Protein AF-A0A7L4HI25-F1 (afdb_monomer_lite)

Foldseek 3Di:
DDDDPPFDFPPADDDDDPDDDDCCCVPDPDDDDQDPDDLVPDPPSGQHPLNSCVVVVVDPDSDDDDDDDDDDPDD

Organism: Podargus strigoides (NCBI:txid8905)

InterPro domains:
  IPR001461 Aspartic peptidase A1 [PTHR47966] (3-70)
  IPR021109 Aspartic peptidase domain superfamily [G3DSA:2.40.70.10] (1-73)
  IPR021109 Aspartic peptidase domain superfamily [SSF50630] (4-70)
  IPR033121 Peptidase family A1 domain [PF00026] (3-70)
  IPR033121 Peptidase family A1 domain [PS51767] (1-75)

Sequence (75 aa):
TKQISNISIKGQDFGESVFEPGITFALAHFDGVLGLGYPSLAVGNALPVFDSIMNQQLVEEPIFSFYLKRSVFKV

Radius of gyration: 15.65 Å; chains: 1; bounding box: 34×26×42 Å

pLDDT: mean 92.49, std 9.08, range [52.12, 98.25]

Structure (mmCIF, N/CA/C/O backbone):
data_AF-A0A7L4HI25-F1
#
_entry.id   AF-A0A7L4HI25-F1
#
loop_
_atom_site.group_PDB
_atom_site.id
_atom_site.type_symbol
_atom_site.label_atom_id
_atom_site.label_alt_id
_atom_site.label_comp_id
_atom_site.label_asym_id
_atom_site.label_entity_id
_atom_site.label_seq_id
_atom_site.pdbx_PDB_ins_code
_atom_site.Cartn_x
_atom_site.Cartn_y
_atom_site.Cartn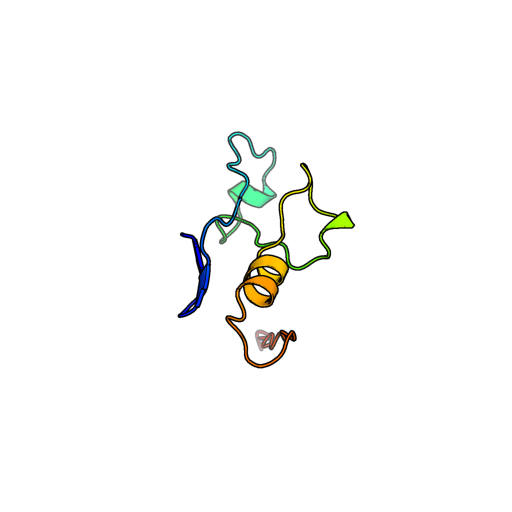_z
_atom_site.occupancy
_atom_site.B_iso_or_equiv
_atom_site.auth_seq_id
_atom_site.auth_comp_id
_atom_site.auth_asym_id
_atom_site.auth_atom_id
_atom_site.pdbx_PDB_model_num
ATOM 1 N N . THR A 1 1 ? -0.329 13.344 2.960 1.00 86.62 1 THR A N 1
ATOM 2 C CA . THR A 1 1 ? -1.492 12.455 3.164 1.00 86.62 1 THR A CA 1
ATOM 3 C C . THR A 1 1 ? -1.748 11.695 1.889 1.00 86.62 1 THR A C 1
ATOM 5 O O . THR A 1 1 ? -1.609 12.291 0.825 1.00 86.62 1 THR A O 1
ATOM 8 N N . LYS A 1 2 ? -2.080 10.408 1.980 1.00 95.00 2 LYS A N 1
ATOM 9 C CA . LYS A 1 2 ? -2.575 9.610 0.850 1.00 95.00 2 LYS A CA 1
ATOM 10 C C . LYS A 1 2 ? -4.032 9.253 1.114 1.00 95.00 2 LYS A C 1
ATOM 12 O O . LYS A 1 2 ? -4.419 9.125 2.272 1.00 95.00 2 LYS A O 1
ATOM 17 N N . GLN A 1 3 ? -4.835 9.162 0.064 1.00 97.00 3 GLN A N 1
ATOM 18 C CA . GLN A 1 3 ? -6.277 8.994 0.189 1.00 97.00 3 GLN A CA 1
ATOM 19 C C . GLN A 1 3 ? -6.748 7.802 -0.638 1.00 97.00 3 GLN A C 1
ATOM 21 O O . GLN A 1 3 ? -6.341 7.650 -1.788 1.00 97.00 3 GLN A O 1
ATOM 26 N N . ILE A 1 4 ? -7.611 6.978 -0.046 1.00 96.75 4 ILE A N 1
ATOM 27 C CA . ILE A 1 4 ? -8.292 5.864 -0.710 1.00 96.75 4 ILE A CA 1
ATOM 28 C C . ILE A 1 4 ? -9.781 6.066 -0.492 1.00 96.75 4 ILE A C 1
ATOM 30 O O . ILE A 1 4 ? -10.268 5.937 0.630 1.00 96.75 4 ILE A O 1
ATOM 34 N N . SER A 1 5 ? -10.504 6.406 -1.560 1.00 95.19 5 SER A N 1
ATOM 35 C CA . SER A 1 5 ? -11.914 6.799 -1.466 1.00 95.19 5 SER A CA 1
ATOM 36 C C . SER A 1 5 ? -12.102 7.924 -0.427 1.00 95.19 5 SER A C 1
ATOM 38 O O . SER A 1 5 ? -11.542 9.009 -0.581 1.00 95.19 5 SER A O 1
ATOM 40 N N . ASN A 1 6 ? -12.838 7.682 0.656 1.00 95.88 6 ASN A N 1
ATOM 41 C CA . ASN A 1 6 ? -13.072 8.614 1.758 1.00 95.88 6 ASN A CA 1
ATOM 42 C C . ASN A 1 6 ? -12.071 8.481 2.926 1.00 95.88 6 ASN A C 1
ATOM 44 O O . ASN A 1 6 ? -12.166 9.242 3.887 1.00 95.88 6 ASN A O 1
ATOM 48 N N . ILE A 1 7 ? -11.114 7.551 2.866 1.00 97.50 7 ILE A N 1
ATOM 49 C CA . ILE A 1 7 ? -10.140 7.306 3.938 1.00 97.50 7 ILE A CA 1
ATOM 50 C C . ILE A 1 7 ? -8.866 8.112 3.673 1.00 97.50 7 ILE A C 1
ATOM 52 O O . ILE A 1 7 ? -8.205 7.929 2.651 1.00 97.50 7 ILE A O 1
ATOM 56 N N . SER A 1 8 ? -8.504 8.995 4.607 1.00 98.06 8 SER A N 1
ATOM 57 C CA . SER A 1 8 ? -7.283 9.812 4.549 1.00 98.06 8 SER A CA 1
ATOM 58 C C . SER A 1 8 ? -6.220 9.280 5.507 1.00 98.06 8 SER A C 1
ATOM 60 O O . SER A 1 8 ? -6.385 9.354 6.721 1.00 98.06 8 SER A O 1
ATOM 62 N N . ILE A 1 9 ? -5.105 8.804 4.959 1.00 98.06 9 ILE A N 1
ATOM 63 C CA . ILE A 1 9 ? -4.017 8.152 5.691 1.00 98.06 9 ILE A CA 1
ATOM 64 C C . ILE A 1 9 ? -2.859 9.140 5.838 1.00 98.06 9 ILE A C 1
ATOM 66 O O . ILE A 1 9 ? -2.298 9.649 4.851 1.00 98.06 9 ILE A O 1
ATOM 70 N N . LYS A 1 10 ? -2.498 9.454 7.082 1.00 98.00 10 LYS A N 1
ATOM 71 C CA . LYS A 1 10 ? -1.404 10.386 7.387 1.00 98.00 10 LYS A CA 1
ATOM 72 C C . LYS A 1 10 ? -0.065 9.651 7.378 1.00 98.00 10 LYS A C 1
ATOM 74 O O . LYS A 1 10 ? -0.000 8.508 7.808 1.00 98.00 10 LYS A O 1
ATOM 79 N N . GLY A 1 11 ? 0.981 10.317 6.882 1.00 96.38 11 GLY A N 1
ATOM 80 C CA . GLY A 1 11 ? 2.355 9.794 6.910 1.00 96.38 11 GLY A CA 1
ATOM 81 C C . GLY A 1 11 ? 2.590 8.499 6.125 1.00 96.38 11 GLY A C 1
ATOM 82 O O . GLY A 1 11 ? 3.536 7.794 6.433 1.00 96.38 11 GLY A O 1
ATOM 83 N N . GLN A 1 12 ? 1.732 8.161 5.155 1.00 97.06 12 GLN A N 1
ATOM 84 C CA . GLN A 1 12 ? 1.914 6.954 4.350 1.00 97.06 12 GLN A CA 1
ATOM 85 C C . GLN A 1 12 ? 3.097 7.106 3.387 1.00 97.06 12 GLN A C 1
ATOM 87 O O . GLN A 1 12 ? 3.035 7.926 2.463 1.00 97.06 12 GLN A O 1
ATOM 92 N N . ASP A 1 13 ? 4.110 6.263 3.572 1.00 94.06 13 ASP A N 1
ATOM 93 C CA . ASP A 1 13 ? 5.227 6.107 2.644 1.00 94.06 13 ASP A CA 1
ATOM 94 C C . ASP A 1 13 ? 4.776 5.428 1.346 1.00 94.06 13 ASP A C 1
ATOM 96 O O . ASP A 1 13 ? 3.842 4.620 1.326 1.00 94.06 13 ASP A O 1
ATOM 100 N N . PHE A 1 14 ? 5.435 5.757 0.241 1.00 95.31 14 PHE A N 1
ATOM 101 C CA . PHE A 1 14 ? 5.221 5.119 -1.054 1.00 95.31 14 PHE A CA 1
ATOM 102 C C . PHE A 1 14 ? 6.498 5.221 -1.892 1.00 95.31 14 PHE A C 1
ATOM 104 O O . PHE A 1 14 ? 7.314 6.114 -1.680 1.00 95.31 14 PHE A O 1
ATOM 111 N N . GLY A 1 15 ? 6.672 4.291 -2.828 1.00 94.31 15 GLY A N 1
ATOM 112 C CA . GLY A 1 15 ? 7.778 4.334 -3.779 1.00 94.31 15 GLY A CA 1
ATOM 113 C C . GLY A 1 15 ? 7.440 5.207 -4.983 1.00 94.31 15 GLY A C 1
ATOM 114 O O . GLY A 1 15 ? 6.343 5.110 -5.533 1.00 94.31 15 GLY A O 1
ATOM 115 N N . GLU A 1 16 ? 8.397 6.024 -5.410 1.00 94.94 16 GLU A N 1
ATOM 116 C CA . GLU A 1 16 ? 8.348 6.745 -6.681 1.00 94.94 16 GLU A CA 1
ATOM 117 C C . GLU A 1 16 ? 9.217 5.998 -7.688 1.00 94.94 16 GLU A C 1
ATOM 119 O O . GLU A 1 16 ? 10.445 5.990 -7.577 1.00 94.94 16 GLU A O 1
ATOM 124 N N . SER A 1 17 ? 8.584 5.330 -8.652 1.00 92.56 17 SER A N 1
ATOM 125 C CA . SER A 1 17 ? 9.346 4.664 -9.697 1.00 92.56 17 SER A CA 1
ATOM 126 C C . SER A 1 17 ? 9.835 5.671 -10.729 1.00 92.56 17 SER A C 1
ATOM 128 O O . SER A 1 17 ? 9.046 6.350 -11.384 1.0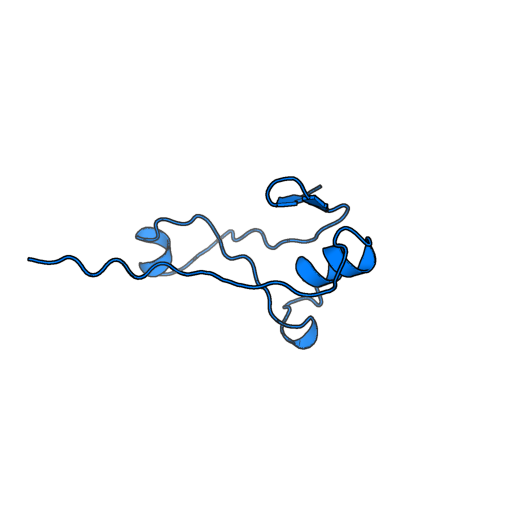0 92.56 17 SER A O 1
ATOM 130 N N . VAL A 1 18 ? 11.155 5.769 -10.863 1.00 94.06 18 VAL A N 1
ATOM 131 C CA . VAL A 1 18 ? 11.832 6.623 -11.854 1.00 94.06 18 VAL A CA 1
ATOM 132 C C . VAL A 1 18 ? 12.192 5.861 -13.128 1.00 94.06 18 VAL A C 1
ATOM 134 O O . VAL A 1 18 ? 12.570 6.464 -14.131 1.00 94.06 18 VAL A O 1
ATOM 137 N N . PHE A 1 19 ? 12.108 4.531 -13.084 1.00 90.69 19 PHE A N 1
ATOM 138 C CA . PHE A 1 19 ? 12.446 3.652 -14.189 1.00 90.69 19 PHE A CA 1
ATOM 139 C C . PHE A 1 19 ? 11.671 2.339 -14.071 1.00 90.69 19 PHE A C 1
ATOM 141 O O . PHE A 1 19 ? 11.918 1.557 -13.158 1.00 90.69 19 PHE A O 1
ATOM 148 N N . GLU A 1 20 ? 10.787 2.084 -15.036 1.00 89.69 20 GLU A N 1
ATOM 149 C CA . GLU A 1 20 ? 10.057 0.821 -15.169 1.00 89.69 20 GLU A CA 1
ATOM 150 C C . GLU A 1 20 ? 10.391 0.168 -16.516 1.00 89.69 20 GLU A C 1
ATOM 152 O O . GLU A 1 20 ? 9.931 0.633 -17.564 1.00 89.69 20 GLU A O 1
ATOM 157 N N . PRO A 1 21 ? 11.219 -0.888 -16.538 1.00 85.69 21 PRO A N 1
ATOM 158 C CA . PRO A 1 21 ? 11.544 -1.582 -17.770 1.00 85.69 21 PRO A CA 1
ATOM 159 C C . PRO A 1 21 ? 10.388 -2.478 -18.235 1.00 85.69 21 PRO A C 1
ATOM 161 O O . PRO A 1 21 ? 9.777 -3.211 -17.460 1.00 85.69 21 PRO A O 1
ATOM 164 N N . GLY A 1 22 ? 10.171 -2.513 -19.550 1.00 84.88 22 GLY A N 1
ATOM 165 C CA . GLY A 1 22 ? 9.322 -3.507 -20.204 1.00 84.88 22 GLY A CA 1
ATOM 166 C C . GLY A 1 22 ? 7.958 -2.994 -20.666 1.00 84.88 22 GLY A C 1
ATOM 167 O O . GLY A 1 22 ? 7.496 -1.914 -20.314 1.00 84.88 22 GLY A O 1
ATOM 168 N N . ILE A 1 23 ? 7.306 -3.801 -21.507 1.00 86.44 23 ILE A N 1
ATOM 169 C CA . ILE A 1 23 ? 6.051 -3.414 -22.167 1.00 86.44 23 ILE A CA 1
ATOM 170 C C . ILE A 1 23 ? 4.834 -3.470 -21.239 1.00 86.44 23 ILE A C 1
ATOM 172 O O . ILE A 1 23 ? 3.815 -2.866 -21.549 1.00 86.44 23 ILE A O 1
ATOM 176 N N . THR A 1 24 ? 4.925 -4.184 -20.112 1.00 84.62 24 THR A N 1
ATOM 177 C CA . THR A 1 24 ? 3.794 -4.399 -19.199 1.00 84.62 24 THR A CA 1
ATOM 178 C C . THR A 1 24 ? 3.241 -3.082 -18.671 1.00 84.62 24 THR A C 1
ATOM 180 O O . THR A 1 24 ? 2.038 -2.868 -18.756 1.00 84.62 24 THR A O 1
ATOM 183 N N . PHE A 1 25 ? 4.107 -2.188 -18.184 1.00 83.81 25 PHE A N 1
ATOM 184 C CA . PHE A 1 25 ? 3.696 -0.862 -17.714 1.00 83.81 25 PHE A CA 1
ATOM 185 C C . PHE A 1 25 ? 3.439 0.111 -18.869 1.00 83.81 25 PHE A C 1
ATOM 187 O O . PHE A 1 25 ? 2.557 0.952 -18.761 1.00 83.81 25 PHE A O 1
ATOM 194 N N . ALA A 1 26 ? 4.126 -0.044 -20.007 1.00 84.38 26 ALA A N 1
ATOM 195 C CA . ALA A 1 26 ? 3.870 0.783 -21.190 1.00 84.38 26 ALA A CA 1
ATOM 196 C C . ALA A 1 26 ? 2.469 0.561 -21.794 1.00 84.38 26 ALA A C 1
ATOM 198 O O . ALA A 1 26 ? 1.916 1.464 -22.416 1.00 84.38 26 ALA A O 1
ATOM 199 N N . LEU A 1 27 ? 1.907 -0.640 -21.630 1.00 90.00 27 LEU A N 1
ATOM 200 C CA . LEU A 1 27 ? 0.570 -1.015 -22.101 1.00 90.00 27 LEU A CA 1
ATOM 201 C C . LEU A 1 27 ? -0.458 -1.111 -20.963 1.00 90.00 27 LEU A C 1
ATOM 203 O O . LEU A 1 27 ? -1.607 -1.485 -21.203 1.00 90.00 27 LEU A O 1
ATOM 207 N N . ALA A 1 28 ? -0.057 -0.824 -19.724 1.00 89.56 28 ALA A N 1
ATOM 208 C CA . ALA A 1 28 ? -0.954 -0.872 -18.585 1.00 89.56 28 ALA A CA 1
ATOM 209 C C . ALA A 1 28 ? -1.988 0.256 -18.671 1.00 89.56 28 ALA A C 1
ATOM 211 O O . ALA A 1 28 ? -1.680 1.393 -19.007 1.00 89.56 28 ALA A O 1
ATOM 212 N N . HIS A 1 29 ? -3.224 -0.055 -18.287 1.00 93.12 29 HIS A N 1
ATOM 213 C CA . HIS A 1 29 ? -4.267 0.948 -18.061 1.00 93.12 29 HIS A CA 1
ATOM 214 C C . HIS A 1 29 ? -4.269 1.472 -16.610 1.00 93.12 29 HIS A C 1
ATOM 216 O O . HIS A 1 29 ? -5.261 2.048 -16.169 1.00 93.12 29 HIS A O 1
ATOM 222 N N . PHE A 1 30 ? -3.199 1.218 -15.848 1.00 92.00 30 PHE A N 1
ATOM 223 C CA . PHE A 1 30 ? -3.028 1.640 -14.458 1.00 92.00 30 PHE A CA 1
ATOM 224 C C . PHE A 1 30 ? -1.674 2.338 -14.280 1.00 92.00 30 PHE A C 1
ATOM 226 O O . PHE A 1 30 ? -0.701 1.959 -14.926 1.00 92.00 30 PHE A O 1
ATOM 233 N N . ASP A 1 31 ? -1.608 3.307 -13.364 1.00 91.94 31 ASP A N 1
ATOM 234 C CA . ASP A 1 31 ? -0.406 4.131 -13.143 1.00 91.94 31 ASP A CA 1
ATOM 235 C C . ASP A 1 31 ? 0.526 3.586 -12.048 1.00 91.94 31 ASP A C 1
ATOM 237 O O . ASP A 1 31 ? 1.665 4.021 -11.904 1.00 91.94 31 ASP A O 1
ATOM 241 N N . GLY A 1 32 ? 0.049 2.641 -11.238 1.00 92.88 32 GLY A N 1
ATOM 242 C CA . GLY A 1 32 ? 0.835 2.062 -10.157 1.00 92.88 32 GLY A CA 1
ATOM 243 C C . GLY A 1 32 ? 0.154 0.885 -9.474 1.00 92.88 32 GLY A C 1
ATOM 244 O O . GLY A 1 32 ? -0.950 0.474 -9.831 1.00 92.88 32 GLY A O 1
ATOM 245 N N . VAL A 1 33 ? 0.833 0.346 -8.465 1.00 94.88 33 VAL A N 1
ATOM 246 C CA . VAL A 1 33 ? 0.385 -0.821 -7.702 1.00 94.88 33 VAL A CA 1
ATOM 247 C C . VAL A 1 33 ? 0.232 -0.441 -6.236 1.00 94.88 33 VAL A C 1
ATOM 249 O O . VAL A 1 33 ? 1.120 0.169 -5.645 1.00 94.88 33 VAL A O 1
AT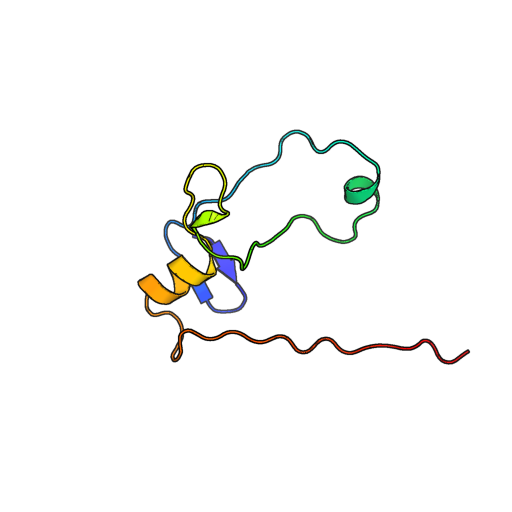OM 252 N N . LEU A 1 34 ? -0.886 -0.843 -5.634 1.00 97.00 34 LEU A N 1
ATOM 253 C CA . LEU A 1 34 ? -1.106 -0.744 -4.196 1.00 97.00 34 LEU A CA 1
ATOM 254 C C . LEU A 1 34 ? -0.974 -2.138 -3.579 1.00 97.00 34 LEU A C 1
ATOM 256 O O . LEU A 1 34 ? -1.820 -3.005 -3.788 1.00 97.00 34 LEU A O 1
ATOM 260 N N . GLY A 1 35 ? 0.111 -2.359 -2.838 1.00 97.00 35 GLY A N 1
ATOM 261 C CA . GLY A 1 35 ? 0.344 -3.615 -2.131 1.00 97.00 35 GLY A CA 1
ATOM 262 C C . GLY A 1 35 ? -0.582 -3.770 -0.923 1.00 97.00 35 GLY A C 1
ATOM 263 O O . GLY A 1 35 ? -0.677 -2.867 -0.095 1.00 97.00 35 GLY A O 1
ATOM 264 N N . LEU A 1 36 ? -1.231 -4.931 -0.813 1.00 97.44 36 LEU A N 1
ATOM 265 C CA . LEU A 1 36 ? -2.093 -5.321 0.319 1.00 97.44 36 LEU A CA 1
ATOM 266 C C . LEU A 1 36 ? -1.572 -6.570 1.051 1.00 97.44 36 LEU A C 1
ATOM 268 O O . LEU A 1 36 ? -2.321 -7.258 1.740 1.00 97.44 36 LEU A O 1
ATOM 272 N N . GLY A 1 37 ? -0.297 -6.902 0.836 1.00 97.06 37 GLY A N 1
ATOM 273 C CA . GLY A 1 37 ? 0.394 -7.970 1.553 1.00 97.06 37 GLY A CA 1
ATOM 274 C C . GLY A 1 37 ? 0.935 -7.505 2.906 1.00 97.06 37 GLY A C 1
ATOM 275 O O . GLY A 1 37 ? 0.887 -6.323 3.233 1.00 97.06 37 GLY A O 1
ATOM 276 N N . TYR A 1 38 ? 1.487 -8.450 3.669 1.00 97.19 38 TYR A N 1
ATOM 277 C CA . TYR A 1 38 ? 2.055 -8.191 4.994 1.00 97.19 38 TYR A CA 1
ATOM 278 C C . TYR A 1 38 ? 3.311 -7.297 4.960 1.00 97.19 38 TYR A C 1
ATOM 280 O O . TYR A 1 38 ? 4.067 -7.351 3.982 1.00 97.19 38 TYR A O 1
ATOM 288 N N . PRO A 1 39 ? 3.622 -6.578 6.063 1.00 97.12 39 PRO A N 1
ATOM 289 C CA . PRO A 1 39 ? 4.829 -5.751 6.180 1.00 97.12 39 PRO A CA 1
ATOM 290 C C . PRO A 1 39 ? 6.141 -6.496 5.910 1.00 97.12 39 PRO A C 1
ATOM 292 O O . PRO A 1 39 ? 7.089 -5.907 5.408 1.00 97.12 39 PRO A O 1
ATOM 295 N N . SER A 1 40 ? 6.199 -7.804 6.186 1.00 97.12 40 SER A N 1
ATOM 296 C CA . SER A 1 40 ? 7.386 -8.634 5.931 1.00 97.12 40 SER A CA 1
ATOM 297 C C . SER A 1 40 ? 7.762 -8.760 4.450 1.00 97.12 40 SER A C 1
ATOM 299 O O . SER A 1 40 ? 8.878 -9.174 4.144 1.00 97.12 40 SER A O 1
ATOM 301 N N . LEU A 1 41 ? 6.851 -8.418 3.533 1.00 96.88 41 LEU A N 1
ATOM 302 C CA . LEU A 1 41 ? 7.095 -8.401 2.089 1.00 96.88 41 LEU A CA 1
ATOM 303 C C . LEU A 1 41 ? 7.447 -7.001 1.567 1.00 96.88 41 LEU A C 1
ATOM 305 O O . LEU A 1 41 ? 7.780 -6.856 0.390 1.00 96.88 41 LEU A O 1
ATOM 309 N N . ALA A 1 42 ? 7.349 -5.965 2.404 1.00 96.38 42 ALA A N 1
ATOM 310 C CA . ALA A 1 42 ? 7.592 -4.594 1.989 1.00 96.38 42 ALA A CA 1
ATOM 311 C C . ALA A 1 42 ? 9.095 -4.323 1.842 1.00 96.38 42 ALA A C 1
ATOM 313 O O . ALA A 1 42 ? 9.884 -4.476 2.776 1.00 96.38 42 ALA A O 1
ATOM 314 N N . VAL A 1 43 ? 9.495 -3.862 0.658 1.00 93.69 43 VAL A N 1
ATOM 315 C CA . VAL A 1 43 ? 10.865 -3.398 0.422 1.00 93.69 43 VAL A CA 1
ATOM 316 C C . VAL A 1 43 ? 11.111 -2.121 1.227 1.00 93.69 43 VAL A C 1
ATOM 318 O O . VAL A 1 43 ? 10.249 -1.248 1.308 1.00 93.69 43 VAL A O 1
ATOM 321 N N . GLY A 1 44 ? 12.292 -2.010 1.838 1.00 91.00 44 GLY A N 1
ATOM 322 C CA . GLY A 1 44 ? 12.666 -0.836 2.631 1.00 91.00 44 GLY A CA 1
ATOM 323 C C . GLY A 1 44 ? 11.943 -0.725 3.976 1.00 91.00 44 GLY A C 1
ATOM 324 O O . GLY A 1 44 ? 12.004 0.334 4.591 1.00 91.00 44 GLY A O 1
ATOM 325 N N . ASN A 1 45 ? 11.280 -1.795 4.440 1.00 90.62 45 ASN A N 1
ATOM 326 C CA . ASN A 1 45 ? 10.492 -1.822 5.679 1.00 90.62 45 ASN A CA 1
ATOM 327 C C . ASN A 1 45 ? 9.380 -0.755 5.727 1.00 90.62 45 ASN A C 1
ATOM 329 O O . ASN A 1 45 ? 8.979 -0.328 6.810 1.00 90.62 45 ASN A O 1
ATOM 333 N N . ALA A 1 46 ? 8.890 -0.315 4.564 1.00 93.94 46 ALA A N 1
ATOM 334 C CA . ALA A 1 46 ? 7.780 0.624 4.484 1.00 93.94 46 ALA A CA 1
ATOM 335 C C . ALA A 1 46 ? 6.507 -0.005 5.068 1.00 93.94 46 ALA A C 1
ATOM 337 O O . ALA A 1 46 ? 6.195 -1.166 4.794 1.00 93.94 46 ALA A O 1
ATOM 338 N N . LEU A 1 47 ? 5.752 0.765 5.853 1.00 96.94 47 LEU A N 1
ATOM 339 C CA . LEU A 1 47 ? 4.493 0.289 6.420 1.00 96.94 47 LEU A CA 1
ATOM 340 C C . LEU A 1 47 ? 3.427 0.213 5.310 1.00 96.94 47 LEU A C 1
ATOM 342 O O . LEU A 1 47 ? 3.140 1.245 4.691 1.00 96.94 47 LEU A O 1
ATOM 346 N N . PRO A 1 48 ? 2.825 -0.960 5.029 1.00 97.62 48 PRO A N 1
ATOM 347 C CA . PRO A 1 48 ? 1.785 -1.061 4.017 1.00 97.62 48 PRO A CA 1
ATOM 348 C C . PRO A 1 48 ? 0.565 -0.203 4.354 1.00 97.62 48 PRO A C 1
ATOM 350 O O . PRO A 1 48 ? 0.259 0.095 5.508 1.00 97.62 48 PRO A O 1
ATOM 353 N N . VAL A 1 49 ? -0.173 0.160 3.311 1.00 97.88 49 VAL A N 1
ATOM 354 C CA . VAL A 1 49 ? -1.350 1.031 3.404 1.00 97.88 49 VAL A CA 1
ATOM 355 C C . VAL A 1 49 ? -2.385 0.508 4.399 1.00 97.88 49 VAL A C 1
ATOM 357 O O . VAL A 1 49 ? -2.921 1.285 5.189 1.00 97.88 49 VAL A O 1
ATOM 360 N N . PHE A 1 50 ? -2.688 -0.792 4.359 1.00 98.00 50 PHE A N 1
ATOM 361 C CA . PHE A 1 50 ? -3.724 -1.353 5.223 1.00 98.00 50 PHE A CA 1
ATOM 362 C C . PHE A 1 50 ? -3.272 -1.412 6.689 1.00 98.00 50 PHE A C 1
ATOM 364 O O . PHE A 1 50 ? -4.061 -1.105 7.578 1.00 98.00 50 PHE A O 1
ATOM 371 N N . ASP A 1 51 ? -1.990 -1.672 6.952 1.00 98.12 51 ASP A N 1
ATOM 372 C CA . ASP A 1 51 ? -1.407 -1.562 8.291 1.00 98.12 51 ASP A CA 1
ATOM 373 C C . ASP A 1 51 ? -1.486 -0.132 8.839 1.00 98.12 51 ASP A C 1
ATOM 375 O O . ASP A 1 51 ? -1.880 0.069 9.988 1.00 98.12 51 ASP A O 1
ATOM 379 N N . SER A 1 52 ? -1.212 0.885 8.016 1.00 97.94 52 SER A N 1
ATOM 380 C CA . SER A 1 52 ? -1.416 2.288 8.402 1.00 97.94 52 SER A CA 1
ATOM 381 C C . SER A 1 52 ? -2.880 2.601 8.724 1.00 97.94 52 SER A C 1
ATOM 383 O O . SER A 1 52 ? -3.151 3.309 9.693 1.00 97.94 52 SER A O 1
ATOM 385 N N . ILE A 1 53 ? -3.823 2.071 7.938 1.00 98.19 53 ILE A N 1
ATOM 386 C CA . ILE A 1 53 ? -5.270 2.211 8.170 1.00 98.19 53 ILE A CA 1
ATOM 387 C C . ILE A 1 53 ? -5.672 1.596 9.517 1.00 98.19 53 ILE A C 1
ATOM 389 O O . ILE A 1 53 ? -6.385 2.244 10.285 1.00 98.19 53 ILE A O 1
ATOM 393 N N . MET A 1 54 ? -5.191 0.385 9.818 1.00 98.06 54 MET A N 1
ATOM 394 C CA . MET A 1 54 ? -5.454 -0.305 11.085 1.00 98.06 54 MET A CA 1
ATOM 395 C C . MET A 1 54 ? -4.849 0.457 12.272 1.00 98.06 54 MET A C 1
ATOM 397 O O . MET A 1 54 ? -5.543 0.725 13.251 1.00 98.06 54 MET A O 1
ATOM 401 N N . ASN A 1 55 ? -3.590 0.891 12.162 1.00 97.88 55 ASN A N 1
ATOM 402 C CA . ASN A 1 55 ? -2.897 1.644 13.213 1.00 97.88 55 ASN A CA 1
ATOM 403 C C . ASN A 1 55 ? -3.552 3.001 13.503 1.00 97.88 55 ASN A C 1
ATOM 405 O O . ASN A 1 55 ? -3.540 3.464 14.642 1.00 97.88 55 ASN A O 1
ATOM 409 N N . GLN A 1 56 ? -4.124 3.641 12.479 1.00 98.25 56 GLN A N 1
ATOM 410 C CA . GLN A 1 56 ? -4.843 4.912 12.600 1.00 98.25 56 GLN A CA 1
ATOM 411 C C . GLN A 1 56 ? -6.339 4.728 12.912 1.00 98.25 56 GLN A C 1
ATOM 413 O O . GLN A 1 56 ? -7.049 5.727 12.994 1.00 98.25 56 GLN A O 1
ATOM 418 N N . GLN A 1 57 ? -6.810 3.485 13.095 1.00 98.12 57 GLN A N 1
ATOM 419 C CA . GLN A 1 57 ? -8.198 3.144 13.442 1.00 98.12 57 GLN A CA 1
ATOM 420 C C . GLN A 1 57 ? -9.217 3.742 12.458 1.00 98.12 57 GLN A C 1
ATOM 422 O O . GLN A 1 57 ? -10.263 4.258 12.846 1.00 98.12 57 GLN A O 1
ATOM 427 N N . LEU A 1 58 ? -8.893 3.702 11.162 1.00 97.94 58 LEU A N 1
ATOM 428 C CA . LEU A 1 58 ? -9.705 4.318 10.103 1.00 97.94 58 LEU A CA 1
ATOM 429 C C . LEU A 1 58 ? -10.764 3.371 9.509 1.00 97.94 58 LEU A C 1
ATOM 431 O O . LEU A 1 58 ? -11.454 3.745 8.562 1.00 97.94 58 LEU A O 1
ATOM 435 N N . VAL A 1 59 ? -10.875 2.154 10.043 1.00 96.94 59 VAL A N 1
ATOM 436 C CA . VAL A 1 59 ? -11.871 1.133 9.687 1.00 96.94 59 VAL A CA 1
ATOM 437 C C . VAL A 1 59 ? -12.436 0.513 10.961 1.00 96.94 59 VAL A C 1
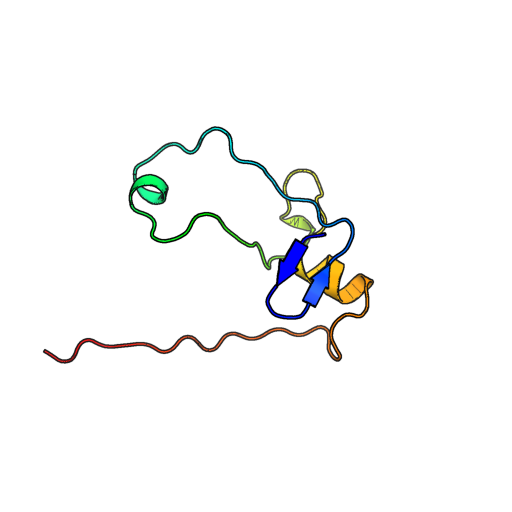ATOM 439 O O . VAL A 1 59 ? -11.733 0.420 11.965 1.00 96.94 59 VAL A O 1
ATOM 442 N N . GLU A 1 60 ? -13.698 0.091 10.916 1.00 97.56 60 GLU A N 1
ATOM 443 C CA . GLU A 1 60 ? -14.380 -0.533 12.060 1.00 97.56 60 GLU A CA 1
ATOM 444 C C . GLU A 1 60 ? -13.807 -1.919 12.382 1.00 97.56 60 GLU A C 1
ATOM 446 O O . GLU A 1 60 ? -1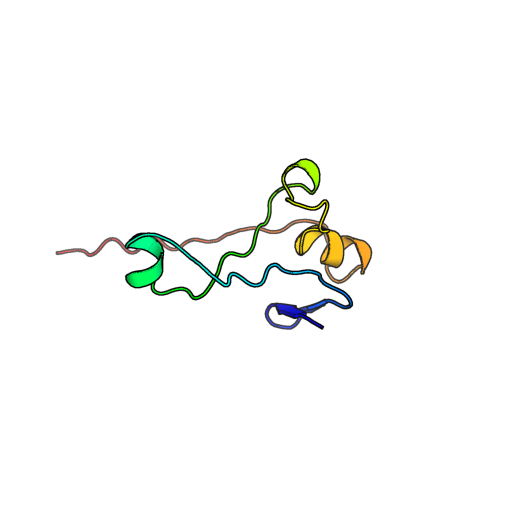3.610 -2.259 13.547 1.00 97.56 60 GLU A O 1
ATOM 451 N N . GLU A 1 61 ? -13.481 -2.693 11.343 1.00 98.12 61 GLU A N 1
ATOM 452 C CA . GLU A 1 61 ? -12.870 -4.015 11.455 1.00 98.12 61 GLU A CA 1
ATOM 453 C C . GLU A 1 61 ? -11.580 -4.085 10.621 1.00 98.12 61 GLU A C 1
ATOM 455 O O . GLU A 1 61 ? -11.532 -3.532 9.517 1.00 98.12 61 GLU A O 1
ATOM 460 N N . PRO A 1 62 ? -10.531 -4.789 11.092 1.00 97.25 62 PRO A N 1
ATOM 461 C CA . PRO A 1 62 ? -9.253 -4.941 10.389 1.00 97.25 62 PRO A CA 1
ATOM 462 C C . PRO A 1 62 ? -9.348 -5.962 9.239 1.00 97.25 62 PRO A C 1
ATOM 464 O O . PRO A 1 62 ? -8.547 -6.891 9.132 1.00 97.25 62 PRO A O 1
ATOM 467 N N . ILE A 1 63 ? -10.364 -5.822 8.387 1.00 97.75 63 ILE A N 1
ATOM 468 C CA . ILE A 1 63 ? -10.684 -6.733 7.288 1.00 97.75 63 ILE A CA 1
ATOM 469 C C . ILE A 1 63 ? -10.962 -5.911 6.026 1.00 97.75 63 ILE A C 1
ATOM 471 O O . ILE A 1 63 ? -11.639 -4.886 6.064 1.00 97.75 63 ILE A O 1
ATOM 475 N N . PHE A 1 64 ? -10.471 -6.385 4.883 1.00 97.44 64 PHE A N 1
ATOM 476 C CA . PHE A 1 64 ? -10.888 -5.914 3.564 1.00 97.44 64 PHE A CA 1
ATOM 477 C C . PHE A 1 64 ? -11.326 -7.102 2.706 1.00 97.44 64 PHE A C 1
ATOM 479 O O . PHE A 1 64 ? -10.962 -8.250 2.961 1.00 97.44 64 PHE A O 1
ATOM 486 N N . SER A 1 65 ? -12.120 -6.835 1.673 1.00 97.38 65 SER A N 1
ATOM 487 C CA . SER A 1 65 ? -12.581 -7.860 0.739 1.00 97.38 65 SER A CA 1
ATOM 488 C C . SER A 1 65 ? -12.651 -7.311 -0.679 1.00 97.38 65 SER A C 1
ATOM 490 O O . SER A 1 65 ? -12.697 -6.101 -0.899 1.00 97.38 65 SER A O 1
ATOM 492 N N . PHE A 1 66 ? -12.651 -8.221 -1.649 1.00 97.25 66 PHE A N 1
ATOM 493 C CA . PHE A 1 66 ? -12.789 -7.8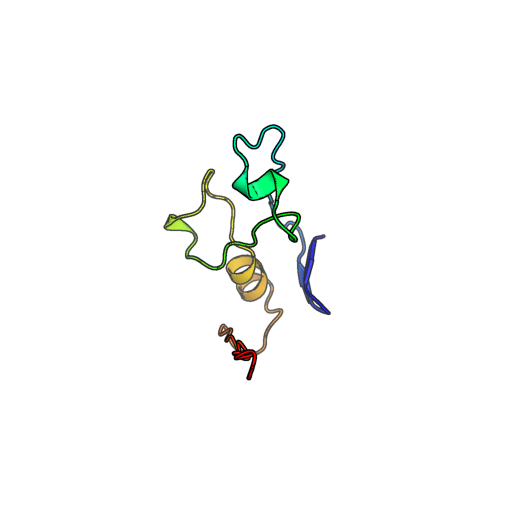89 -3.057 1.00 97.25 66 PHE A CA 1
ATOM 494 C C . PHE A 1 66 ? -14.037 -8.536 -3.635 1.00 97.25 66 PHE A C 1
ATOM 496 O O . PHE A 1 66 ? -14.268 -9.732 -3.469 1.00 97.25 66 PHE A O 1
ATOM 503 N N . TYR A 1 67 ? -14.781 -7.754 -4.410 1.00 96.38 67 TYR A N 1
ATOM 504 C CA . TYR A 1 67 ? -15.755 -8.267 -5.359 1.00 96.38 67 TYR A CA 1
ATOM 505 C C . TYR A 1 67 ? -15.288 -7.918 -6.770 1.00 96.38 67 TYR A C 1
ATOM 507 O O . TYR A 1 67 ? -15.310 -6.758 -7.179 1.00 96.38 67 TYR A O 1
ATOM 515 N N . LEU A 1 68 ? -14.849 -8.928 -7.520 1.00 95.62 68 LEU A N 1
ATOM 516 C CA . LEU A 1 68 ? -14.410 -8.767 -8.903 1.00 95.62 68 LEU A CA 1
ATOM 517 C C . LEU A 1 68 ? -15.483 -9.334 -9.832 1.00 95.62 68 LEU A C 1
ATOM 519 O O . LEU A 1 68 ? -15.618 -10.549 -9.989 1.00 95.62 68 LEU A O 1
ATOM 523 N N . LYS A 1 69 ? -16.263 -8.450 -10.462 1.00 93.19 69 LYS A N 1
ATOM 524 C CA . LYS A 1 69 ? -17.252 -8.863 -11.461 1.00 93.19 69 LYS A CA 1
ATOM 525 C C . LYS A 1 69 ? -16.534 -9.435 -12.682 1.00 93.19 69 LYS A C 1
ATOM 527 O O . LYS A 1 69 ? -15.847 -8.715 -13.403 1.00 93.19 69 LYS A O 1
ATOM 532 N N . ARG A 1 70 ? -16.765 -10.714 -12.977 1.00 87.62 70 ARG A N 1
ATOM 533 C CA . ARG A 1 70 ? -16.314 -11.320 -14.232 1.00 87.62 70 ARG A CA 1
ATOM 534 C C . ARG A 1 70 ? -17.279 -10.941 -15.352 1.00 87.62 70 ARG A C 1
ATOM 536 O O . ARG A 1 70 ? -18.381 -11.478 -15.428 1.00 87.62 70 ARG A O 1
ATOM 543 N N . SER A 1 71 ? -16.876 -10.021 -16.224 1.00 78.00 71 SER A N 1
ATOM 544 C CA . SER A 1 71 ? -17.542 -9.867 -17.517 1.00 78.00 71 SER A CA 1
ATOM 545 C C . SER A 1 71 ? -17.022 -10.958 -18.446 1.00 78.00 71 SER A C 1
ATOM 547 O O . SER A 1 71 ? -15.843 -10.972 -18.792 1.00 78.00 71 SER A O 1
ATOM 549 N N . VAL A 1 72 ? -17.881 -11.904 -18.811 1.00 67.44 72 VAL A N 1
ATOM 550 C CA . VAL A 1 72 ? -17.625 -12.774 -19.958 1.00 67.44 72 VAL A CA 1
ATOM 551 C C . VAL A 1 72 ? -18.259 -12.056 -21.138 1.00 67.44 72 VAL A C 1
ATOM 553 O O . VAL A 1 72 ? -19.477 -11.875 -21.143 1.00 67.44 72 VAL A O 1
ATOM 556 N N . PHE A 1 73 ? -17.457 -11.610 -22.106 1.00 62.84 73 PHE A N 1
ATOM 557 C CA . PHE A 1 73 ? -17.999 -11.204 -23.399 1.00 62.84 73 PHE A CA 1
ATOM 558 C C . PHE A 1 73 ? -18.779 -12.402 -23.950 1.00 62.84 73 PHE A C 1
ATOM 560 O O . PHE A 1 73 ? -18.188 -13.423 -24.299 1.00 62.84 73 PHE A O 1
ATOM 567 N N . LYS A 1 74 ? -20.112 -12.318 -23.946 1.00 55.16 74 LYS A N 1
ATOM 568 C CA . LYS A 1 74 ? -20.928 -13.210 -24.762 1.00 55.16 74 LYS A CA 1
ATOM 569 C C . LYS A 1 74 ? -20.809 -12.690 -26.188 1.00 55.16 74 LYS A C 1
ATOM 571 O O . LYS A 1 74 ? -21.176 -11.544 -26.434 1.00 55.16 74 LYS A O 1
ATOM 576 N N . VAL A 1 75 ? -20.200 -13.516 -27.038 1.00 52.12 75 VAL A N 1
ATOM 577 C CA . VAL A 1 75 ? -20.214 -13.376 -28.501 1.00 52.12 75 VAL A CA 1
ATOM 578 C C . VAL A 1 75 ? -21.657 -13.301 -28.983 1.00 52.12 75 VAL A C 1
ATOM 580 O O . VAL A 1 75 ? -22.490 -14.039 -28.403 1.00 52.12 75 VAL A O 1
#

Secondary structure (DSSP, 8-state):
-EEETTEEETT------S---SHHHHT-S-S-----S-GGG-GGGPPPHHHHHHHTT-SSSS-------------